Protein AF-Q5MGI2-F1 (afdb_monomer_lite)

Sequence (141 aa):
MADDEKKRLEEAKKAKQAEIDRKRAEVRKRMEEASKAKKAKKGFMTPERKKKLRLLLRKKAAEELKKEQERKAAERRPIF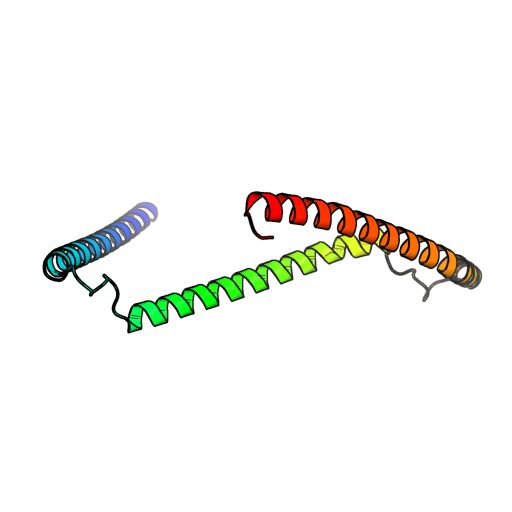EERCGNPKNVDDANEDTVKRVVKRLPDRFATLKMKVRLEYMLKGRYGDAHRNSQSRLRGKS

pLDDT: mean 81.04, std 10.52, range [52.12, 95.62]

InterPro domains:
  IPR001978 Troponin [PF00992] (50-112)
  IPR038077 Troponin domain superfamily [G3DSA:1.20.5.350] (35-125)
  IPR038077 Troponin domain superfamily [SSF90250] (44-112)
  IPR050875 Troponin I [PTHR13738] (7-111)

Str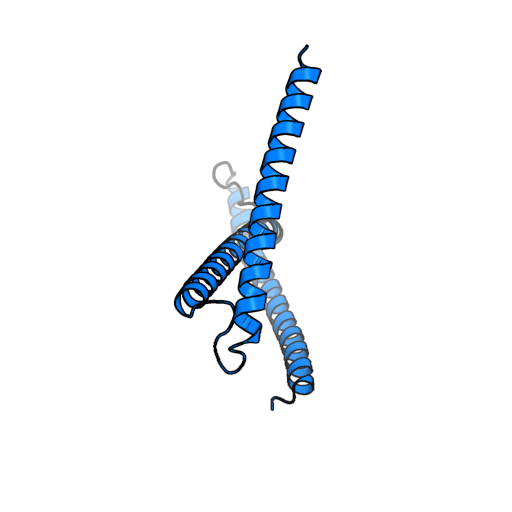ucture (mmCIF, N/CA/C/O backbone):
data_AF-Q5MGI2-F1
#
_entry.id   AF-Q5MGI2-F1
#
loop_
_atom_site.group_PDB
_atom_site.id
_atom_site.type_symbol
_atom_site.label_atom_id
_atom_site.label_alt_id
_atom_site.label_comp_id
_atom_site.label_asym_id
_atom_site.label_entity_id
_atom_site.label_seq_id
_atom_site.pdbx_PDB_ins_code
_atom_site.Cartn_x
_atom_site.Cartn_y
_atom_site.Cartn_z
_atom_site.occupancy
_atom_site.B_iso_or_equiv
_atom_site.auth_seq_id
_atom_site.auth_comp_id
_atom_site.auth_asym_id
_atom_site.auth_atom_id
_atom_site.pdbx_PDB_model_num
ATOM 1 N N . MET A 1 1 ? -20.029 42.282 18.200 1.00 57.97 1 MET A N 1
ATOM 2 C CA . MET A 1 1 ? -21.281 41.616 17.770 1.00 57.97 1 MET A CA 1
ATOM 3 C C . MET A 1 1 ? -21.039 40.200 17.241 1.00 57.97 1 MET A C 1
ATOM 5 O O . MET A 1 1 ? -21.679 39.294 17.746 1.00 57.97 1 MET A O 1
ATOM 9 N N . ALA A 1 2 ? -20.103 39.966 16.306 1.00 61.69 2 ALA A N 1
ATOM 10 C CA . ALA A 1 2 ? -19.832 38.616 15.772 1.00 61.69 2 ALA A CA 1
ATOM 11 C C . ALA A 1 2 ? -19.109 37.660 16.754 1.00 61.69 2 ALA A C 1
ATOM 13 O O . ALA A 1 2 ? -19.355 36.453 16.741 1.00 61.69 2 ALA A O 1
ATOM 14 N N . ASP A 1 3 ? -18.240 38.182 17.626 1.00 59.97 3 ASP A N 1
ATOM 15 C CA . ASP A 1 3 ? -17.503 37.356 18.597 1.00 59.97 3 ASP A CA 1
ATOM 16 C C . ASP A 1 3 ? -18.372 36.873 19.768 1.00 59.97 3 ASP A C 1
ATOM 18 O O . ASP A 1 3 ? -18.227 35.734 20.215 1.00 59.97 3 ASP A O 1
ATOM 22 N N . ASP A 1 4 ? -19.336 37.682 20.216 1.00 63.97 4 ASP A N 1
ATOM 23 C CA . ASP A 1 4 ? -20.278 37.300 21.278 1.00 63.97 4 ASP A CA 1
ATOM 24 C C . ASP A 1 4 ? -21.249 36.203 20.825 1.00 63.97 4 ASP A C 1
ATOM 26 O O . ASP A 1 4 ? -21.601 35.306 21.595 1.00 63.97 4 ASP A O 1
ATOM 30 N N . GLU A 1 5 ? -21.647 36.227 19.553 1.00 65.38 5 GLU A N 1
ATOM 31 C CA . GLU A 1 5 ? -22.518 35.214 18.959 1.00 65.38 5 GLU A CA 1
ATOM 32 C C . GLU A 1 5 ? -21.792 33.868 18.793 1.00 65.38 5 GLU A C 1
ATOM 34 O O . GLU A 1 5 ? -22.329 32.815 19.149 1.00 65.38 5 GLU A O 1
ATOM 39 N N . LYS A 1 6 ? -20.517 3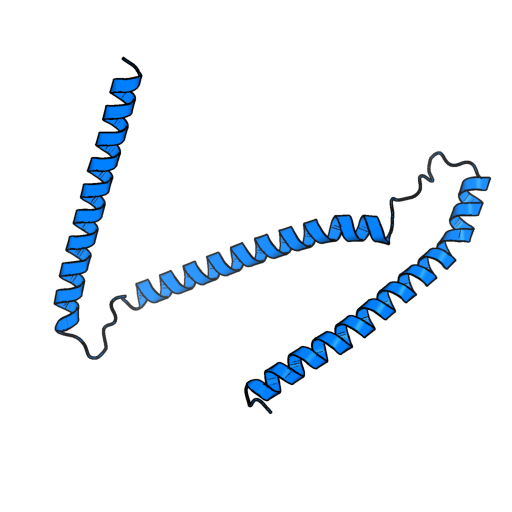3.895 18.375 1.00 71.25 6 LYS A N 1
ATOM 40 C CA . LYS A 1 6 ? -19.639 32.711 18.368 1.00 71.25 6 LYS A CA 1
ATOM 41 C C . LYS A 1 6 ? -19.447 32.121 19.764 1.00 71.25 6 LYS A C 1
ATOM 43 O O . LYS A 1 6 ? -19.510 30.902 19.924 1.00 71.25 6 LYS A O 1
ATOM 48 N N . LYS A 1 7 ? -19.243 32.967 20.776 1.00 72.44 7 LYS A N 1
ATOM 49 C CA . LYS A 1 7 ? -19.029 32.537 22.164 1.00 72.44 7 LYS A CA 1
ATOM 50 C C . LYS A 1 7 ? -20.276 31.866 22.753 1.00 72.44 7 LYS A C 1
ATOM 52 O O . LYS A 1 7 ? -20.164 30.806 23.365 1.00 72.44 7 LYS A O 1
ATOM 57 N N . ARG A 1 8 ? -21.467 32.401 22.462 1.00 74.06 8 ARG A N 1
ATOM 58 C CA . ARG A 1 8 ? -22.759 31.793 22.838 1.00 74.06 8 ARG A CA 1
ATOM 59 C C . ARG A 1 8 ? -23.015 30.454 22.140 1.00 74.06 8 ARG A C 1
ATOM 61 O O . ARG A 1 8 ? -23.523 29.524 22.764 1.00 74.06 8 ARG A O 1
ATOM 68 N N . LEU A 1 9 ? -22.647 30.324 20.863 1.00 73.94 9 LEU A N 1
ATOM 69 C CA . LEU A 1 9 ? -22.770 29.064 20.118 1.00 73.94 9 LEU A CA 1
ATOM 70 C C . LEU A 1 9 ? -21.831 27.969 20.654 1.00 73.94 9 LEU A C 1
ATOM 72 O O . LEU A 1 9 ? -22.235 26.807 20.739 1.00 73.94 9 LEU A O 1
ATOM 76 N N . GLU A 1 10 ? -20.605 28.322 21.038 1.00 75.69 10 GLU A N 1
ATOM 77 C CA . GLU A 1 10 ? -19.651 27.405 21.678 1.00 75.69 10 GLU A CA 1
ATOM 78 C C . GLU A 1 10 ? -20.119 26.968 23.075 1.00 75.69 10 GLU A C 1
ATOM 80 O O . GLU A 1 10 ? -20.105 25.774 23.385 1.00 75.69 10 GLU A O 1
ATOM 85 N N . GLU A 1 11 ? -20.627 27.890 23.897 1.00 77.69 11 GLU A N 1
ATOM 86 C CA . GLU A 1 11 ? -21.211 27.551 25.201 1.00 77.69 11 GLU A CA 1
ATOM 87 C C . GLU A 1 11 ? -22.441 26.649 25.071 1.00 77.69 11 GLU A C 1
ATOM 89 O O . GLU A 1 11 ? -22.560 25.664 25.801 1.00 77.69 11 GLU A O 1
ATOM 94 N N . ALA A 1 12 ? -23.312 26.902 24.091 1.00 78.12 12 ALA A N 1
ATOM 95 C CA . ALA A 1 12 ? -24.469 26.054 23.824 1.00 78.12 12 ALA A CA 1
ATOM 96 C C . ALA A 1 12 ? -24.067 24.636 23.374 1.00 78.12 12 ALA A C 1
ATOM 98 O O . ALA A 1 12 ? -24.689 23.653 23.785 1.00 78.12 12 ALA A O 1
ATOM 99 N N . LYS A 1 13 ? -23.014 24.492 22.558 1.00 79.12 13 LYS A N 1
ATOM 100 C CA . LYS A 1 13 ? -22.469 23.177 22.172 1.00 79.12 13 LYS A CA 1
ATOM 101 C C . LYS A 1 13 ? -21.834 22.459 23.357 1.00 79.12 13 LYS A C 1
ATOM 103 O O . LYS A 1 13 ? -22.070 21.266 23.540 1.00 79.12 13 LYS A O 1
ATOM 108 N N . LYS A 1 14 ? -21.074 23.177 24.184 1.00 80.19 14 LYS A N 1
ATOM 109 C CA . LYS A 1 14 ? -20.427 22.632 25.382 1.00 80.19 14 LYS A CA 1
ATOM 110 C C . LYS A 1 14 ? -21.452 22.179 26.422 1.00 80.19 14 LYS A C 1
ATOM 112 O O . LYS A 1 14 ? -21.296 21.103 26.992 1.00 80.19 14 LYS A O 1
ATOM 117 N N . ALA A 1 15 ? -22.531 22.939 26.609 1.00 79.81 15 ALA A N 1
ATOM 118 C CA . ALA A 1 15 ? -23.645 22.570 27.480 1.00 79.81 15 ALA A CA 1
ATOM 119 C C . ALA A 1 15 ? -24.371 21.312 26.974 1.00 79.81 15 ALA A C 1
ATOM 121 O O . ALA A 1 15 ? -24.577 20.371 27.741 1.00 79.81 15 ALA A O 1
ATOM 122 N N . LYS A 1 16 ? -24.668 21.238 25.668 1.00 80.19 16 LYS A N 1
ATOM 123 C CA . LYS A 1 16 ? -25.255 20.038 25.044 1.00 80.19 16 LYS A CA 1
ATOM 124 C C . LYS A 1 16 ? -24.346 18.816 25.181 1.00 80.19 16 LYS A C 1
ATOM 126 O O . LYS A 1 16 ? -24.821 17.725 25.486 1.00 80.19 16 LYS A O 1
ATOM 131 N N . GLN A 1 17 ? -23.040 18.992 25.002 1.00 73.69 17 GLN A N 1
ATOM 132 C CA . GLN A 1 17 ? -22.063 17.916 25.147 1.00 73.69 17 GLN A CA 1
ATOM 133 C C . GLN A 1 17 ? -21.971 17.426 26.601 1.00 73.69 17 GLN A C 1
ATOM 135 O O . GLN A 1 17 ? -22.011 16.223 26.849 1.00 73.69 17 GLN A O 1
ATOM 140 N N . ALA A 1 18 ? -21.950 18.347 27.567 1.00 83.31 18 ALA A N 1
ATOM 141 C CA . ALA A 1 18 ? -21.937 18.024 28.991 1.00 83.31 18 ALA A CA 1
ATOM 142 C C . ALA A 1 18 ? -23.210 17.287 29.442 1.00 83.31 18 ALA A C 1
ATOM 144 O O . ALA A 1 18 ? -23.141 16.365 30.257 1.00 83.31 18 ALA A O 1
ATOM 145 N N . GLU A 1 19 ? -24.372 17.645 28.892 1.00 83.69 19 GLU A N 1
ATOM 146 C CA . GLU A 1 19 ? -25.631 16.950 29.162 1.00 83.69 19 GLU A CA 1
ATOM 147 C C . GLU A 1 19 ? -25.629 15.521 28.589 1.00 83.69 19 GLU A C 1
ATOM 149 O O . GLU A 1 19 ? -26.047 14.572 29.261 1.00 83.69 19 GLU A O 1
ATOM 154 N N . ILE A 1 20 ? -25.099 15.339 27.375 1.00 79.06 20 ILE A N 1
ATOM 155 C CA . ILE A 1 20 ? -24.925 14.019 26.751 1.00 79.06 20 ILE A CA 1
ATOM 156 C C . ILE A 1 20 ? -23.972 13.151 27.580 1.00 79.06 20 ILE A C 1
ATOM 158 O O . ILE A 1 20 ? -24.260 11.975 27.818 1.00 79.06 20 ILE A O 1
ATOM 162 N N . ASP A 1 21 ? -22.860 13.711 28.047 1.00 81.75 21 ASP A N 1
ATOM 163 C CA . ASP A 1 21 ? -21.869 12.970 28.826 1.00 81.75 21 ASP A CA 1
ATOM 164 C C . ASP A 1 21 ? -22.373 12.642 30.243 1.00 81.75 21 ASP A C 1
ATOM 166 O O . ASP A 1 21 ? -22.125 11.535 30.730 1.00 81.75 21 ASP A O 1
ATOM 170 N N . ARG A 1 22 ? -23.205 13.503 30.854 1.00 85.19 22 ARG A N 1
ATOM 171 C CA . ARG A 1 22 ? -23.967 13.169 32.075 1.00 85.19 22 ARG A CA 1
ATOM 172 C C . ARG A 1 22 ? -24.924 11.999 31.856 1.00 85.19 22 ARG A C 1
ATOM 174 O O . ARG A 1 22 ? -24.863 11.024 32.605 1.00 85.19 22 ARG A O 1
ATOM 181 N N . LYS A 1 23 ? -25.752 12.044 30.806 1.00 83.56 23 LYS A N 1
ATOM 182 C CA . LYS A 1 23 ? -26.691 10.955 30.469 1.00 83.56 23 LYS A CA 1
ATOM 183 C C . LYS A 1 23 ? -25.956 9.638 30.198 1.00 83.56 23 LYS A C 1
ATOM 185 O O . LYS A 1 23 ? -26.397 8.572 30.621 1.00 83.56 23 LYS A O 1
ATOM 190 N N . ARG A 1 24 ? -24.792 9.690 29.543 1.00 78.56 24 ARG A N 1
ATOM 191 C CA . ARG A 1 24 ? -23.931 8.514 29.324 1.00 78.56 24 ARG A CA 1
ATOM 192 C C . ARG A 1 24 ? -23.355 7.955 30.624 1.00 78.56 24 ARG A C 1
ATOM 194 O O . ARG A 1 24 ? -23.316 6.734 30.780 1.00 78.56 24 ARG A O 1
ATOM 201 N N . ALA A 1 25 ? -22.914 8.814 31.541 1.00 81.94 25 ALA A N 1
ATOM 202 C CA . ALA A 1 25 ? -22.372 8.403 32.834 1.00 81.94 25 ALA A CA 1
ATOM 203 C C . ALA A 1 25 ? -23.442 7.752 33.724 1.00 81.94 25 ALA A C 1
ATOM 205 O O . ALA A 1 25 ? -23.189 6.709 34.326 1.00 81.94 25 ALA A O 1
ATOM 206 N N . GLU A 1 26 ? -24.654 8.305 33.743 1.00 84.12 26 GLU A N 1
ATOM 207 C CA . GLU A 1 26 ? -25.789 7.754 34.487 1.00 84.12 26 GLU A CA 1
ATOM 208 C C . GLU A 1 26 ? -26.198 6.370 33.960 1.00 84.12 26 GLU A C 1
ATOM 210 O O . GLU A 1 26 ? -26.309 5.410 34.725 1.00 84.12 26 GLU A O 1
ATOM 215 N N . VAL A 1 27 ? -26.316 6.224 32.634 1.00 80.12 27 VAL A N 1
ATOM 216 C CA . VAL A 1 27 ? -26.584 4.926 31.996 1.00 80.12 27 VAL A CA 1
ATOM 217 C C . VAL A 1 27 ? -25.477 3.920 32.315 1.00 80.12 27 VAL A C 1
ATOM 219 O O . VAL A 1 27 ? -25.763 2.753 32.583 1.00 80.12 27 VAL A O 1
ATOM 222 N N . ARG A 1 28 ? -24.210 4.349 32.336 1.00 77.56 28 ARG A N 1
ATOM 223 C CA . ARG A 1 28 ? -23.072 3.487 32.688 1.00 77.56 28 ARG A CA 1
ATOM 224 C C . ARG A 1 28 ? -23.141 3.013 34.141 1.00 77.56 28 ARG A C 1
ATOM 226 O O . ARG A 1 28 ? -22.940 1.825 34.380 1.00 77.56 28 ARG A O 1
ATOM 233 N N . LYS A 1 29 ? -23.485 3.902 35.075 1.00 81.88 29 LYS A N 1
ATOM 234 C CA . LYS A 1 29 ? -23.638 3.585 36.502 1.00 81.88 29 LYS A CA 1
ATOM 235 C C . LYS A 1 29 ? -24.790 2.603 36.742 1.00 81.88 29 LYS A C 1
ATOM 237 O O . LYS A 1 29 ? -24.588 1.565 37.367 1.00 81.88 29 LYS A O 1
ATOM 242 N N . ARG A 1 30 ? -25.950 2.845 36.120 1.00 77.38 30 ARG A N 1
ATOM 243 C CA . ARG A 1 30 ? -27.116 1.945 36.180 1.00 77.38 30 ARG A CA 1
ATOM 244 C C . ARG A 1 30 ? -26.811 0.557 35.604 1.00 77.38 30 ARG A C 1
ATOM 246 O O . ARG A 1 30 ? -27.262 -0.459 36.133 1.00 77.38 30 ARG A O 1
ATOM 253 N N . MET A 1 31 ? -26.020 0.497 34.532 1.00 68.81 31 MET A N 1
ATOM 254 C CA . MET A 1 31 ? -25.572 -0.769 33.943 1.00 68.81 31 MET A CA 1
ATOM 255 C C . MET A 1 31 ? -24.575 -1.508 34.843 1.00 68.81 31 MET A C 1
ATOM 257 O O . MET A 1 31 ? -24.649 -2.731 34.939 1.00 68.81 31 MET A O 1
ATOM 261 N N . GLU A 1 32 ? -23.660 -0.808 35.513 1.00 68.69 32 GLU A N 1
ATOM 262 C CA . GLU A 1 32 ? -22.678 -1.408 36.425 1.00 68.69 32 GLU A CA 1
ATOM 263 C C . GLU A 1 32 ? -23.339 -1.993 37.685 1.00 68.69 32 GLU A C 1
ATOM 265 O O . GLU A 1 32 ? -23.032 -3.120 38.084 1.00 68.69 32 GLU A O 1
ATOM 270 N N . GLU A 1 33 ? -24.309 -1.280 38.258 1.00 71.50 33 GLU A N 1
ATOM 271 C CA . GLU A 1 33 ? -25.097 -1.727 39.413 1.00 71.50 33 GLU A CA 1
ATOM 272 C C . GLU A 1 33 ? -25.927 -2.980 39.083 1.00 71.50 33 GLU A C 1
ATOM 274 O O . GLU A 1 33 ? -25.877 -3.968 39.818 1.00 71.50 33 GLU A O 1
ATOM 279 N N . ALA A 1 34 ? -26.578 -3.021 37.913 1.00 66.75 34 ALA A N 1
ATOM 280 C CA . ALA A 1 34 ? -27.300 -4.207 37.438 1.00 66.75 34 ALA A CA 1
ATOM 281 C C . ALA A 1 34 ? -26.374 -5.400 37.105 1.00 66.75 34 ALA A C 1
ATOM 283 O O . ALA A 1 34 ? -26.798 -6.559 37.153 1.00 66.75 34 ALA A O 1
ATOM 284 N N . SER A 1 35 ? -25.104 -5.135 36.776 1.00 61.00 35 SER A N 1
ATOM 285 C CA . SER A 1 35 ? -24.104 -6.161 36.444 1.00 61.00 35 SER A CA 1
ATOM 286 C C . SER A 1 35 ? -23.526 -6.849 37.682 1.00 61.00 35 SER A C 1
ATOM 288 O O . SER A 1 35 ? -23.179 -8.031 37.622 1.00 61.00 35 SER A O 1
ATOM 290 N N . LYS A 1 36 ? -23.445 -6.146 38.823 1.00 63.41 36 LYS A N 1
ATOM 291 C CA . LYS A 1 36 ? -22.902 -6.699 40.076 1.00 63.41 36 LYS A CA 1
ATOM 292 C C . LYS A 1 36 ? -23.740 -7.859 40.630 1.00 63.41 36 LYS A C 1
ATOM 294 O O . LYS A 1 36 ? -23.167 -8.741 41.262 1.00 63.41 36 LYS A O 1
ATOM 299 N N . ALA A 1 37 ? -25.036 -7.911 40.313 1.00 62.25 37 ALA A N 1
ATOM 300 C CA . ALA A 1 37 ? -25.960 -8.954 40.764 1.00 62.25 37 ALA A CA 1
ATOM 301 C C . ALA A 1 37 ? -25.994 -10.224 39.880 1.00 62.25 37 ALA A C 1
ATOM 303 O O . ALA A 1 37 ? -26.581 -11.226 40.274 1.00 62.25 37 ALA A O 1
ATOM 304 N N . LYS A 1 38 ? -25.391 -10.221 38.676 1.00 58.31 38 LYS A N 1
ATOM 305 C CA . LYS A 1 38 ? -25.487 -11.339 37.699 1.00 58.31 38 LYS A CA 1
ATOM 306 C C . LYS A 1 38 ? -24.124 -11.779 37.144 1.00 58.31 38 LYS A C 1
ATOM 308 O O . LYS A 1 38 ? -23.983 -12.082 35.957 1.00 58.31 38 LYS A O 1
ATOM 313 N N . LYS A 1 39 ? -23.114 -11.824 38.017 1.00 55.62 39 LYS A N 1
ATOM 314 C CA . LYS A 1 39 ? -21.686 -11.984 37.684 1.00 55.62 39 LYS A CA 1
ATOM 315 C C . LYS A 1 39 ? -21.255 -13.316 37.053 1.00 55.62 39 LYS A C 1
ATOM 317 O O . LYS A 1 39 ? -20.112 -13.407 36.629 1.00 55.62 39 LYS A O 1
ATOM 322 N N . ALA A 1 40 ? -22.113 -14.330 36.929 1.00 59.53 40 ALA A N 1
ATOM 323 C CA . ALA A 1 40 ? -21.641 -15.626 36.438 1.00 59.53 40 ALA A CA 1
ATOM 324 C C . ALA A 1 40 ? -21.482 -15.707 34.904 1.00 59.53 40 ALA A C 1
ATOM 326 O O . ALA A 1 40 ? -20.520 -16.313 34.446 1.00 59.53 40 ALA A O 1
ATOM 327 N N . LYS A 1 41 ? -22.386 -15.135 34.081 1.00 58.69 41 LYS A N 1
ATOM 328 C CA . LYS A 1 41 ? -22.346 -15.342 32.604 1.00 58.69 41 LYS A CA 1
ATOM 329 C C . LYS A 1 41 ? -22.878 -14.200 31.714 1.00 58.69 41 LYS A C 1
ATOM 331 O O . LYS A 1 41 ? -22.873 -14.336 30.491 1.00 58.69 41 LYS A O 1
ATOM 336 N N . LYS A 1 42 ? -23.325 -13.060 32.258 1.00 57.84 42 LYS A N 1
ATOM 337 C CA . LYS A 1 42 ? -23.905 -11.954 31.461 1.00 57.84 42 LYS A CA 1
ATOM 338 C C . LYS A 1 42 ? -22.910 -10.798 31.333 1.00 57.84 42 LYS A C 1
ATOM 340 O O . LYS A 1 42 ? -22.898 -9.875 32.135 1.00 57.84 42 LYS A O 1
ATOM 345 N N . GLY A 1 43 ? -22.034 -10.871 30.330 1.00 66.88 43 GLY A N 1
ATOM 346 C CA . GLY A 1 43 ? -21.139 -9.759 29.999 1.00 66.88 43 GLY A CA 1
ATOM 347 C C . GLY A 1 43 ? -21.918 -8.485 29.640 1.00 66.88 43 GLY A C 1
ATOM 348 O O . GLY A 1 43 ? -23.030 -8.563 29.126 1.00 66.88 43 GLY A O 1
ATOM 349 N N . PHE A 1 44 ? -21.298 -7.323 29.865 1.00 69.06 44 PHE A N 1
ATOM 350 C CA . PHE A 1 44 ? -21.834 -5.965 29.639 1.00 69.06 44 PHE A CA 1
ATOM 351 C C . PHE A 1 44 ? -22.564 -5.757 28.294 1.00 69.06 44 PHE A C 1
ATOM 353 O O . PHE A 1 44 ? -23.472 -4.937 28.175 1.00 69.06 44 PHE A O 1
ATOM 360 N N . MET A 1 45 ? -22.176 -6.512 27.266 1.00 75.12 45 MET A N 1
ATOM 361 C CA . MET A 1 45 ? -22.781 -6.487 25.938 1.00 75.12 45 MET A CA 1
ATOM 362 C C . MET A 1 45 ? -23.716 -7.676 25.737 1.00 75.12 45 MET A C 1
ATOM 364 O O . MET A 1 45 ? -23.316 -8.825 25.944 1.00 75.12 45 MET A O 1
ATOM 368 N N . THR A 1 46 ? -24.910 -7.416 25.198 1.00 83.81 46 THR A N 1
ATOM 369 C CA . THR A 1 46 ? -25.770 -8.490 24.691 1.00 83.81 46 THR A CA 1
ATOM 370 C C . THR A 1 46 ? -25.069 -9.239 23.544 1.00 83.81 46 THR A C 1
ATOM 372 O O . THR A 1 46 ? -24.248 -8.649 22.825 1.00 83.81 46 THR A O 1
ATOM 375 N N . PRO A 1 47 ? -25.366 -10.536 23.338 1.00 82.94 47 PRO A N 1
ATOM 376 C CA . PRO A 1 47 ? -24.763 -11.331 22.265 1.00 82.94 47 PRO A CA 1
ATOM 377 C C . PRO A 1 47 ? -24.901 -10.684 20.877 1.00 82.94 47 PRO A C 1
ATOM 379 O O . PRO A 1 47 ? -23.941 -10.665 20.102 1.00 82.94 47 PRO A O 1
ATOM 382 N N . GLU A 1 48 ? -26.053 -10.074 20.598 1.00 83.06 48 GLU A N 1
ATOM 383 C CA . GLU A 1 48 ? -26.335 -9.351 19.354 1.00 83.06 48 GLU A CA 1
ATOM 384 C C . GLU A 1 48 ? -25.473 -8.098 19.186 1.00 83.06 48 GLU A C 1
ATOM 386 O O . GLU A 1 48 ? -24.860 -7.900 18.134 1.00 83.06 48 GLU A O 1
ATOM 391 N N . ARG A 1 49 ? -25.338 -7.277 20.239 1.00 83.38 49 ARG A N 1
ATOM 392 C CA . ARG A 1 49 ? -24.468 -6.090 20.213 1.00 83.38 49 ARG A CA 1
ATOM 393 C C . ARG A 1 49 ? -23.009 -6.480 20.009 1.00 83.38 49 ARG A C 1
ATOM 395 O O . ARG A 1 49 ? -22.318 -5.861 19.204 1.00 83.38 49 ARG A O 1
ATOM 402 N N . LYS A 1 50 ? -22.549 -7.553 20.661 1.00 84.81 50 LYS A N 1
ATOM 403 C CA . LYS A 1 50 ? -21.193 -8.088 20.465 1.00 84.81 50 LYS A CA 1
ATOM 404 C C . LYS A 1 50 ? -20.992 -8.590 19.026 1.00 84.81 50 LYS A C 1
ATOM 406 O O . LYS A 1 50 ? -19.932 -8.360 18.446 1.00 84.81 50 LYS A O 1
ATOM 411 N N . LYS A 1 51 ? -22.003 -9.226 18.418 1.00 86.94 51 LYS A N 1
ATOM 412 C CA . LYS A 1 51 ? -21.977 -9.638 17.002 1.00 86.94 51 LYS A CA 1
ATOM 413 C C . LYS A 1 51 ? -21.871 -8.427 16.067 1.00 86.94 51 LYS A C 1
ATOM 415 O O . LYS A 1 51 ? -21.002 -8.429 15.197 1.00 86.94 51 LYS A O 1
ATOM 420 N N . LYS A 1 52 ? -22.67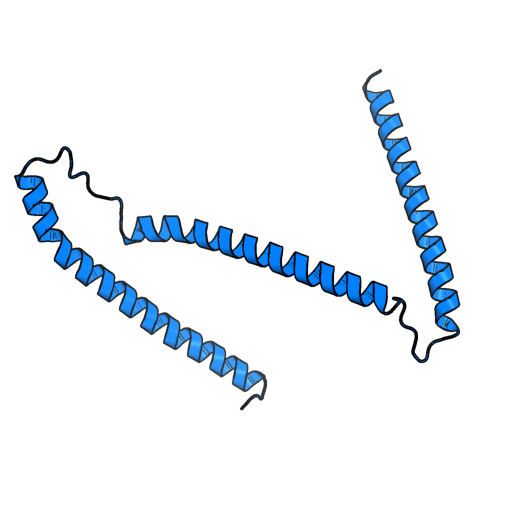3 -7.380 16.295 1.00 91.94 52 LYS A N 1
ATOM 421 C CA . LYS A 1 52 ? -22.635 -6.129 15.517 1.00 91.94 52 LYS A CA 1
ATOM 422 C C . LYS A 1 52 ? -21.291 -5.407 15.656 1.00 91.94 52 LYS A C 1
ATOM 424 O O . LYS A 1 52 ? -20.717 -5.001 14.651 1.00 91.94 52 LYS A O 1
ATOM 429 N N . LEU A 1 53 ? -20.745 -5.325 16.870 1.00 92.06 53 LEU A N 1
ATOM 430 C CA . LEU A 1 53 ? -19.441 -4.708 17.121 1.00 92.06 53 LEU A CA 1
ATOM 431 C C . LEU A 1 53 ? -18.309 -5.443 16.392 1.00 92.06 53 LEU A C 1
ATOM 433 O O . LEU A 1 53 ? -17.511 -4.809 15.712 1.00 92.06 53 LEU A O 1
ATOM 437 N N . ARG A 1 54 ? -18.264 -6.780 16.467 1.00 93.38 54 ARG A N 1
ATOM 438 C CA . ARG A 1 54 ? -17.264 -7.572 15.727 1.00 93.38 54 ARG A CA 1
ATOM 439 C C . ARG A 1 54 ? -17.342 -7.340 14.221 1.00 93.38 54 ARG A C 1
ATOM 441 O O . ARG A 1 54 ? -16.307 -7.261 13.569 1.00 93.38 54 ARG A O 1
ATOM 448 N N . LEU A 1 55 ? -18.553 -7.239 13.671 1.00 93.19 55 LEU A N 1
ATOM 449 C CA . LEU A 1 55 ? -18.744 -6.952 12.252 1.00 93.19 55 LEU A CA 1
ATOM 450 C C . LEU A 1 55 ? -18.188 -5.571 11.881 1.00 93.19 55 LEU A C 1
ATOM 452 O O . LEU A 1 55 ? -17.467 -5.463 10.896 1.00 93.19 55 LEU A O 1
ATOM 456 N N . LEU A 1 56 ? -18.476 -4.540 12.680 1.00 94.69 56 LEU A N 1
ATOM 457 C CA . LEU A 1 56 ? -17.961 -3.184 12.456 1.00 94.69 56 LEU A CA 1
ATOM 458 C C . LEU A 1 56 ? -16.431 -3.128 12.532 1.00 94.69 56 LEU A C 1
ATOM 460 O O . LEU A 1 56 ? -15.803 -2.515 11.676 1.00 94.69 56 LEU A O 1
ATOM 464 N N . LEU A 1 57 ? -15.827 -3.822 13.500 1.00 94.69 57 LEU A N 1
ATOM 465 C CA . LEU A 1 57 ? -14.370 -3.894 13.630 1.00 94.69 57 LEU A CA 1
ATOM 466 C C . LEU A 1 57 ? -13.716 -4.583 12.426 1.00 94.69 57 LEU A C 1
ATOM 468 O O . LEU A 1 57 ? -12.703 -4.104 11.931 1.00 94.69 57 LEU A O 1
ATOM 472 N N . ARG A 1 58 ? -14.312 -5.667 11.912 1.00 95.62 58 ARG A N 1
ATOM 473 C CA . ARG A 1 58 ? -13.826 -6.338 10.692 1.00 95.62 58 ARG A CA 1
ATOM 474 C C . ARG A 1 58 ? -13.967 -5.460 9.455 1.00 95.62 58 ARG A C 1
ATOM 476 O O . ARG A 1 58 ? -13.052 -5.429 8.645 1.00 95.62 58 ARG A O 1
ATOM 483 N N . LYS A 1 59 ? -15.087 -4.742 9.319 1.00 95.44 59 LYS A N 1
ATOM 484 C CA . LYS A 1 59 ? -15.294 -3.793 8.216 1.00 95.44 59 LYS A CA 1
ATOM 485 C C . LYS A 1 59 ? -14.249 -2.679 8.246 1.00 95.44 59 LYS A C 1
ATOM 487 O O . LYS A 1 59 ? -13.614 -2.444 7.228 1.00 95.44 59 LYS A O 1
ATOM 492 N N . LYS A 1 60 ? -14.001 -2.084 9.418 1.00 95.19 60 LYS A N 1
ATOM 493 C CA . LYS A 1 60 ? -12.953 -1.071 9.591 1.00 95.19 60 LYS A CA 1
ATOM 494 C C . LYS A 1 60 ? -11.559 -1.629 9.285 1.00 95.19 60 LYS A C 1
ATOM 496 O O . LYS A 1 60 ? -10.784 -0.982 8.601 1.00 95.19 60 LYS A O 1
ATOM 501 N N . ALA A 1 61 ? -11.250 -2.845 9.740 1.00 93.25 61 ALA A N 1
ATOM 502 C CA . ALA A 1 61 ? -9.975 -3.491 9.426 1.00 93.25 61 ALA A CA 1
ATOM 503 C C . ALA A 1 61 ? -9.802 -3.753 7.918 1.00 93.25 61 ALA A C 1
ATOM 505 O O . ALA A 1 61 ? -8.711 -3.568 7.391 1.00 93.25 61 ALA A O 1
ATOM 506 N N . ALA A 1 62 ? -10.867 -4.155 7.217 1.00 93.69 62 ALA A N 1
ATOM 507 C CA . ALA A 1 62 ? -10.839 -4.349 5.768 1.00 93.69 62 ALA A CA 1
ATOM 508 C C . ALA A 1 62 ? -10.664 -3.024 5.006 1.00 93.69 62 ALA A C 1
ATOM 510 O O . ALA A 1 62 ? -9.941 -2.978 4.014 1.00 93.69 62 ALA A O 1
ATOM 511 N N . GLU A 1 63 ? -11.300 -1.952 5.476 1.00 92.75 63 GLU A N 1
ATOM 512 C CA . GLU A 1 63 ? -11.165 -0.611 4.905 1.00 92.75 63 GLU A CA 1
ATOM 513 C C . GLU A 1 63 ? -9.740 -0.064 5.070 1.00 92.75 63 GLU A C 1
ATOM 515 O O . GLU A 1 63 ? -9.121 0.341 4.088 1.00 92.75 63 GLU A O 1
ATOM 520 N N . GLU A 1 64 ? -9.182 -0.137 6.282 1.00 90.75 64 GLU A N 1
ATOM 521 C CA . GLU A 1 64 ? -7.792 0.258 6.546 1.00 90.75 64 GLU A CA 1
ATOM 522 C C . GLU A 1 64 ? -6.801 -0.580 5.722 1.00 90.75 64 GLU A C 1
ATOM 524 O O . GLU A 1 64 ? -5.862 -0.034 5.148 1.00 90.75 64 GLU A O 1
ATOM 529 N N . LEU A 1 65 ? -7.048 -1.889 5.569 1.00 90.00 65 LEU A N 1
ATOM 530 C CA . LEU A 1 65 ? -6.224 -2.757 4.723 1.00 90.00 65 LEU A CA 1
ATOM 531 C C . LEU A 1 65 ? -6.251 -2.318 3.253 1.00 90.00 65 LEU A C 1
ATOM 533 O O . LEU A 1 65 ? -5.208 -2.296 2.600 1.00 90.00 65 LEU A O 1
ATOM 537 N N . LYS A 1 66 ? -7.426 -1.961 2.720 1.00 92.25 66 LYS A N 1
ATOM 538 C CA . LYS A 1 66 ? -7.553 -1.465 1.342 1.00 92.25 66 LYS A CA 1
ATOM 539 C C . LYS A 1 66 ? -6.806 -0.140 1.165 1.00 92.25 66 LYS A C 1
ATOM 541 O O . LYS A 1 66 ? -6.058 0.013 0.203 1.00 92.25 66 LYS A O 1
ATOM 546 N N . LYS A 1 67 ? -6.931 0.775 2.127 1.00 92.81 67 LYS A N 1
ATOM 547 C CA . LYS A 1 67 ? -6.215 2.058 2.130 1.00 92.81 67 LYS A CA 1
ATOM 548 C C . LYS A 1 67 ? -4.695 1.875 2.183 1.00 92.81 67 LYS A C 1
ATOM 550 O O . LYS A 1 67 ? -3.959 2.569 1.485 1.00 92.81 67 LYS A O 1
ATOM 555 N N . GLU A 1 68 ? -4.208 0.917 2.967 1.00 87.44 68 GLU A N 1
ATOM 556 C CA . GLU A 1 68 ? -2.785 0.576 3.018 1.00 87.44 68 GLU A CA 1
ATOM 557 C C . GLU A 1 68 ? -2.295 -0.054 1.705 1.00 87.44 68 GLU A C 1
ATOM 559 O O . GLU A 1 68 ? -1.207 0.279 1.231 1.00 87.44 68 GLU A O 1
ATOM 564 N N . GLN A 1 69 ? -3.097 -0.918 1.074 1.00 87.25 69 GLN A N 1
ATOM 565 C CA . GLN A 1 69 ? -2.782 -1.467 -0.249 1.00 87.25 69 GLN A CA 1
ATOM 566 C C . GLN A 1 69 ? -2.685 -0.371 -1.311 1.00 87.25 69 GLN A C 1
ATOM 568 O O . GLN A 1 69 ? -1.748 -0.390 -2.109 1.00 87.25 69 GLN A O 1
ATOM 573 N N . GLU A 1 70 ? -3.606 0.592 -1.306 1.00 87.12 70 GLU A N 1
ATOM 574 C CA . GLU A 1 70 ? -3.590 1.738 -2.218 1.00 87.12 70 GLU A CA 1
ATOM 575 C C . GLU A 1 70 ? -2.368 2.633 -1.978 1.00 87.12 70 GLU A C 1
ATOM 577 O O . GLU A 1 70 ? -1.679 2.991 -2.935 1.00 87.12 70 GLU A O 1
ATOM 582 N N . ARG A 1 71 ? -2.013 2.903 -0.713 1.00 88.06 71 ARG A N 1
ATOM 583 C CA . ARG A 1 71 ? -0.782 3.635 -0.369 1.00 88.06 71 ARG A CA 1
ATOM 584 C C . ARG A 1 71 ? 0.459 2.901 -0.870 1.00 88.06 71 ARG A C 1
ATOM 586 O O . ARG A 1 71 ? 1.302 3.489 -1.537 1.00 88.06 71 ARG A O 1
ATOM 593 N N . LYS A 1 72 ? 0.539 1.592 -0.626 1.00 87.88 72 LYS A N 1
ATOM 594 C CA . LYS A 1 72 ? 1.651 0.756 -1.085 1.00 87.88 72 LYS A CA 1
ATOM 595 C C . LYS A 1 72 ? 1.715 0.675 -2.610 1.00 87.88 72 LYS A C 1
ATOM 597 O O . LYS A 1 72 ? 2.801 0.621 -3.176 1.00 87.88 72 LYS A O 1
ATOM 602 N N . ALA A 1 73 ? 0.576 0.655 -3.299 1.00 85.62 73 ALA A N 1
ATOM 603 C CA . ALA A 1 73 ? 0.530 0.702 -4.757 1.00 85.62 73 ALA A CA 1
ATOM 604 C C . ALA A 1 73 ? 1.010 2.059 -5.295 1.00 85.62 73 ALA A C 1
ATOM 606 O O . ALA A 1 73 ? 1.742 2.086 -6.284 1.00 85.62 73 ALA A O 1
ATOM 607 N N . ALA A 1 74 ? 0.667 3.162 -4.625 1.00 86.56 74 ALA A N 1
ATOM 608 C CA . ALA A 1 74 ? 1.177 4.490 -4.951 1.00 86.56 74 ALA A CA 1
ATOM 609 C C . ALA A 1 74 ? 2.694 4.589 -4.720 1.00 86.56 74 ALA A C 1
ATOM 611 O O . ALA A 1 74 ? 3.405 5.027 -5.615 1.00 86.56 74 ALA A O 1
ATOM 612 N N . GLU A 1 75 ? 3.204 4.079 -3.594 1.00 87.69 75 GLU A N 1
ATOM 613 C CA . GLU A 1 75 ? 4.643 4.004 -3.282 1.00 87.69 75 GLU A CA 1
ATOM 614 C C . GLU A 1 75 ? 5.422 3.106 -4.259 1.00 87.69 75 GLU A C 1
ATOM 616 O O . GLU A 1 75 ? 6.615 3.304 -4.482 1.00 87.69 75 GLU A O 1
ATOM 621 N N . ARG A 1 76 ? 4.769 2.124 -4.894 1.00 86.25 76 ARG A N 1
ATOM 622 C CA . ARG A 1 76 ? 5.410 1.298 -5.929 1.00 86.25 76 ARG A CA 1
ATOM 623 C C . ARG A 1 76 ? 5.687 2.070 -7.215 1.00 86.25 76 ARG A C 1
ATOM 625 O O . ARG A 1 76 ? 6.648 1.727 -7.896 1.00 86.25 76 ARG A O 1
ATOM 632 N N . ARG A 1 77 ? 4.888 3.087 -7.556 1.00 84.94 77 ARG A N 1
ATOM 633 C CA . ARG A 1 77 ? 5.063 3.877 -8.788 1.00 84.94 77 ARG A CA 1
ATOM 634 C C . ARG A 1 77 ? 6.422 4.594 -8.883 1.00 84.94 77 ARG A C 1
ATOM 636 O O . ARG A 1 77 ? 7.093 4.357 -9.884 1.00 84.94 77 ARG A O 1
ATOM 643 N N . PRO A 1 78 ? 6.891 5.365 -7.880 1.00 88.06 78 PRO A N 1
ATOM 644 C CA . PRO A 1 78 ? 8.204 6.014 -7.953 1.00 88.06 78 PRO A CA 1
ATOM 645 C C . PRO A 1 78 ? 9.347 4.995 -8.019 1.00 88.06 78 PRO A C 1
ATOM 647 O O . PRO A 1 78 ? 10.305 5.189 -8.757 1.00 88.06 78 PRO A O 1
ATOM 650 N N . ILE A 1 79 ? 9.215 3.850 -7.337 1.00 86.88 79 ILE A N 1
ATOM 651 C CA . ILE A 1 79 ? 10.203 2.761 -7.408 1.00 86.88 79 ILE A CA 1
ATOM 652 C C . ILE A 1 79 ? 10.290 2.187 -8.832 1.00 86.88 79 ILE A C 1
ATOM 654 O O . ILE A 1 79 ? 11.373 1.830 -9.296 1.00 86.88 79 ILE A O 1
ATOM 658 N N . PHE A 1 80 ? 9.159 2.061 -9.532 1.00 84.38 80 PHE A N 1
ATOM 659 C CA . PHE A 1 80 ? 9.153 1.629 -10.930 1.00 84.38 80 PHE A CA 1
ATOM 660 C C . PHE A 1 80 ? 9.831 2.649 -11.841 1.00 84.38 80 PHE A C 1
ATOM 662 O O . PHE A 1 80 ? 10.618 2.247 -12.695 1.00 84.38 80 PHE A O 1
ATOM 669 N N . GLU A 1 81 ? 9.568 3.937 -11.642 1.00 88.12 81 GLU A N 1
ATOM 670 C CA . GLU A 1 81 ? 10.182 5.011 -12.424 1.00 88.12 81 GLU A CA 1
ATOM 671 C C . GLU A 1 81 ? 11.700 5.077 -12.203 1.00 88.12 81 GLU A C 1
ATOM 673 O O . GLU A 1 81 ? 12.459 5.124 -13.166 1.00 88.12 81 GLU A O 1
ATOM 678 N N . GLU A 1 82 ? 12.170 4.941 -10.962 1.00 86.94 82 GLU A N 1
ATOM 679 C CA . GLU A 1 82 ? 13.602 4.893 -10.644 1.00 86.94 82 GLU A CA 1
ATOM 680 C C . GLU A 1 82 ? 14.298 3.671 -11.277 1.00 86.94 82 GLU A C 1
ATOM 682 O O . GLU A 1 82 ? 15.394 3.771 -11.833 1.00 86.94 82 GLU A O 1
ATOM 687 N N . ARG A 1 83 ? 13.658 2.493 -11.234 1.00 85.88 83 ARG A N 1
ATOM 688 C CA . ARG A 1 83 ? 14.246 1.235 -11.735 1.00 85.88 83 ARG A CA 1
ATOM 689 C C . ARG A 1 83 ? 14.211 1.115 -13.254 1.00 85.88 83 ARG A C 1
ATOM 691 O O . ARG A 1 83 ? 15.189 0.684 -13.870 1.00 85.88 83 ARG A O 1
ATOM 698 N N . CYS A 1 84 ? 13.062 1.414 -13.850 1.00 85.38 84 CYS A N 1
ATOM 699 C CA . CYS A 1 84 ? 12.794 1.204 -15.270 1.00 85.38 84 CYS A CA 1
ATOM 700 C C . CYS A 1 84 ? 12.987 2.477 -16.101 1.00 85.38 84 CYS A C 1
ATOM 702 O O . CYS A 1 84 ? 13.098 2.377 -17.325 1.00 85.38 84 CYS A O 1
ATOM 704 N N . GLY A 1 85 ? 13.104 3.648 -15.471 1.00 85.50 85 GLY A N 1
ATOM 705 C CA . GLY A 1 85 ? 13.162 4.945 -16.138 1.00 85.50 85 GLY A CA 1
ATOM 706 C C . GLY A 1 85 ? 11.881 5.282 -16.899 1.00 85.50 85 GLY A C 1
ATOM 707 O O . GLY A 1 85 ? 10.935 4.495 -16.957 1.00 85.50 85 GLY A O 1
ATOM 708 N N . ASN A 1 86 ? 11.901 6.439 -17.554 1.00 84.38 86 ASN A N 1
ATOM 709 C CA . ASN A 1 86 ? 10.810 6.854 -18.423 1.00 84.38 86 ASN A CA 1
ATOM 710 C C . ASN A 1 86 ? 10.863 6.152 -19.790 1.00 84.38 86 ASN A C 1
ATOM 712 O O . ASN A 1 86 ? 11.954 5.793 -20.264 1.00 84.38 86 ASN A O 1
ATOM 716 N N . PRO A 1 87 ? 9.698 5.934 -20.431 1.00 84.69 87 PRO A N 1
ATOM 717 C CA . PRO A 1 87 ? 9.635 5.454 -21.804 1.00 84.69 87 PRO A CA 1
ATOM 718 C C . PRO A 1 87 ? 10.476 6.349 -22.718 1.00 84.69 87 PRO A C 1
ATOM 720 O O . PRO A 1 87 ? 10.488 7.571 -22.571 1.00 84.69 87 PRO A O 1
ATOM 723 N N . LYS A 1 88 ? 11.210 5.746 -23.656 1.00 84.00 88 LYS A N 1
ATOM 724 C CA . LYS A 1 88 ? 11.951 6.523 -24.653 1.00 84.00 88 LYS A CA 1
ATOM 725 C C . LYS A 1 88 ? 10.970 7.034 -25.704 1.00 84.00 88 LYS A C 1
ATOM 727 O O . LYS A 1 88 ? 10.186 6.231 -26.199 1.00 84.00 88 LYS A O 1
ATOM 732 N N . ASN A 1 89 ? 11.046 8.319 -26.051 1.00 83.19 89 ASN A N 1
ATOM 733 C CA . ASN A 1 89 ? 10.297 8.855 -27.187 1.00 83.19 89 ASN A CA 1
ATOM 734 C C . ASN A 1 89 ? 10.829 8.197 -28.472 1.00 83.19 89 ASN A C 1
ATOM 736 O O . ASN A 1 89 ? 12.016 8.321 -28.787 1.00 83.19 89 ASN A O 1
ATOM 740 N N . VAL A 1 90 ? 9.967 7.434 -29.138 1.00 80.94 90 VAL A N 1
ATOM 741 C CA . VAL A 1 90 ? 10.242 6.744 -30.405 1.00 80.94 90 VAL A CA 1
ATOM 742 C C . VAL A 1 90 ? 9.483 7.365 -31.575 1.00 80.94 90 VAL A C 1
ATOM 744 O O . VAL A 1 90 ? 9.851 7.090 -32.711 1.00 80.94 90 VAL A O 1
ATOM 747 N N . ASP A 1 91 ? 8.487 8.210 -31.302 1.00 83.56 91 ASP A N 1
ATOM 748 C CA . ASP A 1 91 ? 7.584 8.768 -32.310 1.00 83.56 91 ASP A CA 1
ATOM 749 C C . ASP A 1 91 ? 8.253 9.915 -33.085 1.00 83.56 91 ASP A C 1
ATOM 751 O O . ASP A 1 91 ? 8.119 9.998 -34.301 1.00 83.56 91 ASP A O 1
ATOM 755 N N . ASP A 1 92 ? 9.077 10.723 -32.406 1.00 86.25 92 ASP A N 1
ATOM 756 C CA . ASP A 1 92 ? 9.824 11.840 -33.015 1.00 86.25 92 ASP A CA 1
ATOM 757 C C . ASP A 1 92 ? 11.313 11.514 -33.260 1.00 86.25 92 ASP A C 1
ATOM 759 O O . ASP A 1 92 ? 12.146 12.397 -33.490 1.00 86.25 92 ASP A O 1
ATOM 763 N N . ALA A 1 93 ? 11.709 10.246 -33.125 1.00 88.88 93 ALA A N 1
ATOM 764 C CA . ALA A 1 93 ? 13.115 9.857 -33.129 1.00 88.88 93 ALA A CA 1
ATOM 765 C C . ALA A 1 93 ? 13.652 9.599 -34.546 1.00 88.88 93 ALA A C 1
ATOM 767 O O . ALA A 1 93 ? 13.097 8.810 -35.303 1.00 88.88 93 ALA A O 1
ATOM 768 N N . ASN A 1 94 ? 14.817 10.175 -34.870 1.00 91.00 94 ASN A N 1
ATOM 769 C CA . ASN A 1 94 ? 15.531 9.845 -36.109 1.00 91.00 94 ASN A CA 1
ATOM 770 C C . ASN A 1 94 ? 15.969 8.361 -36.141 1.00 91.00 94 ASN A C 1
ATOM 772 O O . ASN A 1 94 ? 16.236 7.758 -35.095 1.00 91.00 94 ASN A O 1
ATOM 776 N N . GLU A 1 95 ? 16.128 7.794 -37.337 1.00 89.56 95 GLU A N 1
ATOM 777 C CA . GLU A 1 95 ? 16.410 6.374 -37.577 1.00 89.56 95 GLU A CA 1
ATOM 778 C C . GLU A 1 95 ? 17.649 5.868 -36.813 1.00 89.56 95 GLU A C 1
ATOM 780 O O . GLU A 1 95 ? 17.623 4.800 -36.195 1.00 89.56 95 GLU A O 1
ATOM 785 N N . ASP A 1 96 ? 18.719 6.664 -36.755 1.00 91.62 96 ASP A N 1
ATOM 786 C CA . ASP A 1 96 ? 19.922 6.328 -35.983 1.00 91.62 96 ASP A CA 1
ATOM 787 C C . ASP A 1 96 ? 19.649 6.219 -34.479 1.00 91.62 96 ASP A C 1
ATOM 789 O O . ASP A 1 96 ? 20.206 5.366 -33.778 1.00 91.62 96 ASP A O 1
ATOM 793 N N . THR A 1 97 ? 18.770 7.073 -33.958 1.00 89.50 97 THR A N 1
ATOM 794 C CA . THR A 1 97 ? 18.353 7.044 -32.555 1.00 89.50 97 THR A CA 1
ATOM 795 C C . THR A 1 97 ? 17.539 5.790 -32.273 1.00 89.50 97 THR A C 1
ATOM 797 O O . THR A 1 97 ? 17.814 5.111 -31.279 1.00 89.50 97 THR A O 1
ATOM 800 N N . VAL A 1 98 ? 16.628 5.418 -33.173 1.00 89.50 98 VAL A N 1
ATOM 801 C CA . VAL A 1 98 ? 15.845 4.179 -33.073 1.00 89.50 98 VAL A CA 1
ATOM 802 C C . VAL A 1 98 ? 16.767 2.955 -33.085 1.00 89.50 98 VAL A C 1
ATOM 804 O O . VAL A 1 98 ? 16.713 2.134 -32.165 1.00 89.50 98 VAL A O 1
ATOM 807 N N . LYS A 1 99 ? 17.709 2.872 -34.036 1.00 91.38 99 LYS A N 1
ATOM 808 C CA . LYS A 1 99 ? 18.701 1.782 -34.117 1.00 91.38 99 LYS A CA 1
ATOM 809 C C . LYS A 1 99 ? 19.527 1.652 -32.835 1.00 91.38 99 LYS A C 1
ATOM 811 O O . LYS A 1 99 ? 19.729 0.543 -32.336 1.00 91.38 99 LYS A O 1
ATOM 816 N N . ARG A 1 100 ? 19.984 2.770 -32.257 1.00 90.88 100 ARG A N 1
ATOM 817 C CA . ARG A 1 100 ? 20.710 2.772 -30.970 1.00 90.88 100 ARG A CA 1
ATOM 818 C C . ARG A 1 100 ? 19.845 2.288 -29.808 1.00 90.88 100 ARG A C 1
ATOM 820 O O . ARG A 1 100 ? 20.337 1.565 -28.941 1.00 90.88 100 ARG A O 1
ATOM 827 N N . VAL A 1 101 ? 18.576 2.695 -29.758 1.00 89.81 101 VAL A N 1
ATOM 828 C CA . VAL A 1 101 ? 17.640 2.288 -28.702 1.00 89.81 101 VAL A CA 1
ATOM 829 C C . VAL A 1 101 ? 17.389 0.785 -28.749 1.00 89.81 101 VAL A C 1
ATOM 831 O O . VAL A 1 101 ? 17.542 0.130 -27.717 1.00 89.81 101 VAL A O 1
ATOM 834 N N . VAL A 1 102 ? 17.088 0.243 -29.931 1.00 91.50 102 VAL A N 1
ATOM 835 C CA . VAL A 1 102 ? 16.847 -1.192 -30.142 1.00 91.50 102 VAL A CA 1
ATOM 836 C C . VAL A 1 102 ? 18.069 -2.019 -29.748 1.00 91.50 102 VAL A C 1
ATOM 838 O O . VAL A 1 102 ? 17.932 -2.980 -28.997 1.00 91.50 102 VAL A O 1
ATOM 841 N N . LYS A 1 103 ? 19.276 -1.603 -30.154 1.00 93.31 103 LYS A N 1
ATOM 842 C CA . LYS A 1 103 ? 20.519 -2.303 -29.788 1.00 93.31 103 LYS A CA 1
ATOM 843 C C . LYS A 1 103 ? 20.792 -2.315 -28.278 1.00 93.31 103 LYS A C 1
ATOM 845 O O . LYS A 1 103 ? 21.309 -3.298 -27.772 1.00 93.31 103 LYS A O 1
ATOM 850 N N . ARG A 1 104 ? 20.435 -1.252 -27.544 1.00 90.25 104 ARG A N 1
ATOM 851 C CA . ARG A 1 104 ? 20.701 -1.129 -26.092 1.00 90.25 104 ARG A CA 1
ATOM 852 C C . ARG A 1 104 ? 19.652 -1.823 -25.205 1.00 90.25 104 ARG A C 1
ATOM 854 O O . ARG A 1 104 ? 19.909 -2.083 -24.029 1.00 90.25 104 ARG A O 1
ATOM 861 N N . LEU A 1 105 ? 18.448 -2.071 -25.721 1.00 90.12 105 LEU A N 1
ATOM 862 C CA . LEU A 1 105 ? 17.320 -2.629 -24.961 1.00 90.12 105 LEU A CA 1
ATOM 863 C C . LEU A 1 105 ? 17.605 -4.016 -24.339 1.00 90.12 105 LEU A C 1
ATOM 865 O O . LEU A 1 105 ? 17.338 -4.165 -23.141 1.00 90.12 105 LEU A O 1
ATOM 869 N N . PRO A 1 106 ? 18.169 -5.001 -25.071 1.00 93.25 106 PRO A N 1
ATOM 870 C CA . PRO A 1 106 ? 18.471 -6.327 -24.527 1.00 93.25 106 PRO A CA 1
ATOM 871 C C . PRO A 1 106 ? 19.418 -6.294 -23.318 1.00 93.25 106 PRO A C 1
ATOM 873 O O . PRO A 1 106 ? 19.105 -6.879 -22.279 1.00 93.25 106 PRO A O 1
ATOM 876 N N . ASP A 1 107 ? 20.518 -5.539 -23.401 1.00 92.81 107 ASP A N 1
ATOM 877 C CA . ASP A 1 107 ? 21.514 -5.427 -22.322 1.00 92.81 107 ASP A CA 1
ATOM 878 C C . ASP A 1 107 ? 20.924 -4.785 -21.064 1.00 92.81 107 ASP A C 1
ATOM 880 O O . ASP A 1 107 ? 21.141 -5.232 -19.929 1.00 92.81 107 ASP A O 1
ATOM 884 N N . ARG A 1 108 ? 20.112 -3.739 -21.261 1.00 91.12 108 ARG A N 1
ATOM 885 C CA . ARG A 1 108 ? 19.392 -3.073 -20.172 1.00 91.12 108 ARG A CA 1
ATOM 886 C C . ARG A 1 108 ? 18.437 -4.042 -19.474 1.00 91.12 108 ARG A C 1
ATOM 888 O O . ARG A 1 108 ? 18.377 -4.068 -18.244 1.00 91.12 108 ARG A O 1
ATOM 895 N N . PHE A 1 109 ? 17.711 -4.850 -20.243 1.00 90.62 109 PHE A N 1
ATOM 896 C CA . PHE A 1 109 ? 16.772 -5.834 -19.715 1.00 90.62 109 PHE A CA 1
ATOM 897 C C . PHE A 1 109 ? 17.475 -6.962 -18.951 1.00 90.62 109 PHE A C 1
ATOM 899 O O . PHE A 1 109 ? 17.041 -7.321 -17.853 1.00 90.62 109 PHE A O 1
ATOM 906 N N . ALA A 1 110 ? 18.589 -7.478 -19.478 1.00 93.31 110 ALA A N 1
ATOM 907 C CA . ALA A 1 110 ? 19.415 -8.481 -18.807 1.00 93.31 110 ALA A CA 1
ATOM 908 C C . ALA A 1 110 ? 19.950 -7.966 -17.459 1.00 93.31 110 ALA A C 1
ATOM 910 O O . ALA A 1 110 ? 19.819 -8.636 -16.430 1.00 93.31 110 ALA A O 1
ATOM 911 N N . THR A 1 111 ? 20.457 -6.731 -17.442 1.00 91.38 111 THR A N 1
ATOM 912 C CA . THR A 1 111 ? 20.960 -6.072 -16.228 1.00 91.38 111 THR A CA 1
ATOM 913 C C . THR A 1 111 ? 19.863 -5.910 -15.174 1.00 91.38 111 THR A C 1
ATOM 915 O O . THR A 1 111 ? 20.066 -6.226 -13.999 1.00 91.38 111 THR A O 1
ATOM 918 N N . LEU A 1 112 ? 18.674 -5.449 -15.578 1.00 90.44 112 LEU A N 1
ATOM 919 C CA . LEU A 1 112 ? 17.542 -5.266 -14.667 1.00 90.44 112 LEU A CA 1
ATOM 920 C C . LEU A 1 112 ? 17.065 -6.603 -14.079 1.00 90.44 112 LEU A C 1
ATOM 922 O O . LEU A 1 112 ? 16.844 -6.700 -12.872 1.00 90.44 112 LEU A O 1
ATOM 926 N N . LYS A 1 113 ? 16.977 -7.657 -14.903 1.00 90.00 113 LYS A N 1
ATOM 927 C CA . LYS A 1 113 ? 16.644 -9.016 -14.448 1.00 90.00 113 LYS A CA 1
ATOM 928 C C . LYS A 1 113 ? 17.623 -9.535 -13.396 1.00 90.00 113 LYS A C 1
ATOM 930 O O . LYS A 1 113 ? 17.185 -10.091 -12.390 1.00 90.00 113 LYS A O 1
ATOM 935 N N . MET A 1 114 ? 18.927 -9.346 -13.604 1.00 91.12 114 MET A N 1
ATOM 936 C CA . MET A 1 114 ? 19.951 -9.766 -12.640 1.00 91.12 114 MET A CA 1
ATOM 937 C C . MET A 1 114 ? 19.820 -9.034 -11.303 1.00 91.12 114 MET A C 1
ATOM 939 O O . MET A 1 114 ? 19.815 -9.684 -10.255 1.00 91.12 114 MET A O 1
ATOM 943 N N . LYS A 1 115 ? 19.625 -7.709 -11.327 1.00 88.38 115 LYS A N 1
ATOM 944 C CA . LYS A 1 115 ? 19.396 -6.914 -10.108 1.00 88.38 115 LYS A CA 1
ATOM 945 C C . LYS A 1 115 ? 18.178 -7.411 -9.329 1.00 88.38 115 LYS A C 1
ATOM 947 O O . LYS A 1 115 ? 18.276 -7.664 -8.132 1.00 88.38 115 LYS A O 1
ATOM 952 N N . VAL A 1 116 ? 17.053 -7.629 -10.012 1.00 88.94 116 VAL A N 1
ATOM 953 C CA . VAL A 1 116 ? 15.825 -8.139 -9.382 1.00 88.94 116 VAL A CA 1
ATOM 954 C C . VAL A 1 116 ? 16.045 -9.533 -8.785 1.00 88.94 116 VAL A C 1
ATOM 956 O O . VAL A 1 116 ? 15.666 -9.768 -7.639 1.00 88.94 116 VAL A O 1
ATOM 959 N N . ARG A 1 117 ? 16.707 -10.449 -9.505 1.00 90.00 117 ARG A N 1
ATOM 960 C CA . ARG A 1 117 ? 17.038 -11.790 -8.989 1.00 90.00 117 ARG A CA 1
ATOM 961 C C . ARG A 1 117 ? 17.859 -11.714 -7.699 1.00 90.00 117 ARG A C 1
ATOM 963 O O . ARG A 1 117 ? 17.549 -12.423 -6.743 1.00 90.00 117 ARG A O 1
ATOM 970 N N . LEU A 1 118 ? 18.870 -10.845 -7.655 1.00 87.75 118 LEU A N 1
ATOM 971 C CA . LEU A 1 118 ? 19.710 -10.646 -6.474 1.00 87.75 118 LEU A CA 1
ATOM 972 C C . LEU A 1 118 ? 18.907 -10.110 -5.281 1.00 87.75 118 LEU A C 1
ATOM 974 O O . LEU A 1 118 ? 19.017 -10.648 -4.180 1.00 87.75 118 LEU A O 1
ATOM 978 N N . GLU A 1 119 ? 18.047 -9.113 -5.501 1.00 86.44 119 GLU A N 1
ATOM 979 C CA . GLU A 1 119 ? 17.164 -8.578 -4.458 1.00 86.44 119 GLU A CA 1
ATOM 980 C C . GLU A 1 119 ? 16.246 -9.653 -3.857 1.00 86.44 119 GLU A C 1
ATOM 982 O O . GLU A 1 119 ? 16.075 -9.704 -2.637 1.00 86.44 119 GLU A O 1
ATOM 987 N N . TYR A 1 120 ? 15.664 -10.523 -4.689 1.00 86.50 120 TYR A N 1
ATOM 988 C CA . TYR A 1 120 ? 14.828 -11.632 -4.218 1.00 86.50 120 TYR A CA 1
ATOM 989 C C . TYR A 1 120 ? 15.625 -12.637 -3.381 1.00 86.50 120 TYR A C 1
ATOM 991 O O . TYR A 1 120 ? 15.169 -13.026 -2.305 1.00 86.50 120 TYR A O 1
ATOM 999 N N . MET A 1 121 ? 16.827 -13.015 -3.829 1.00 86.00 121 MET A N 1
ATOM 1000 C CA . MET A 1 121 ? 17.702 -13.925 -3.079 1.00 86.00 121 MET A CA 1
ATOM 1001 C C . MET A 1 121 ? 18.108 -13.348 -1.717 1.00 86.00 121 MET A C 1
ATOM 1003 O O . MET A 1 121 ? 18.194 -14.080 -0.731 1.00 86.00 121 MET A O 1
ATOM 1007 N N . LEU A 1 122 ? 18.340 -12.036 -1.634 1.00 83.50 122 LEU A N 1
ATOM 1008 C CA . LEU A 1 122 ? 18.625 -11.363 -0.367 1.00 83.50 122 LEU A CA 1
ATOM 1009 C C . LEU A 1 122 ? 17.388 -11.352 0.540 1.00 83.50 122 LEU A C 1
ATOM 1011 O O . LEU A 1 122 ? 17.466 -11.821 1.675 1.00 83.50 122 LEU A O 1
ATOM 1015 N N . LYS A 1 123 ? 16.230 -10.901 0.041 1.00 82.62 123 LYS A N 1
ATOM 1016 C CA . LYS A 1 123 ? 14.983 -10.844 0.828 1.00 82.62 123 LYS A CA 1
ATOM 1017 C C . LYS A 1 123 ? 14.550 -12.209 1.365 1.00 82.62 123 LYS A C 1
ATOM 1019 O O . LYS A 1 123 ? 14.087 -12.269 2.500 1.00 82.62 123 LYS A O 1
ATOM 1024 N N . GLY A 1 124 ? 14.721 -13.280 0.586 1.00 78.50 124 GLY A N 1
ATOM 1025 C CA . GLY A 1 124 ? 14.459 -14.650 1.037 1.00 78.50 124 GLY A CA 1
ATOM 1026 C C . GLY A 1 124 ? 15.322 -15.020 2.243 1.00 78.50 124 GLY A C 1
ATOM 1027 O O . GLY A 1 124 ? 14.793 -15.299 3.313 1.00 78.50 124 GLY A O 1
ATOM 1028 N N . ARG A 1 125 ? 16.650 -14.885 2.124 1.00 72.12 125 ARG A N 1
ATOM 1029 C CA . ARG A 1 125 ? 17.590 -15.234 3.205 1.00 72.12 125 ARG A CA 1
ATOM 1030 C C . ARG A 1 125 ? 17.355 -14.447 4.499 1.00 72.12 125 ARG A C 1
ATOM 1032 O O . ARG A 1 125 ? 17.332 -15.044 5.573 1.00 72.12 125 ARG A O 1
ATOM 1039 N N . TYR A 1 126 ? 17.140 -13.132 4.416 1.00 66.56 126 TYR A N 1
ATOM 1040 C CA . TYR A 1 126 ? 16.865 -12.310 5.604 1.00 66.56 126 TYR A CA 1
ATOM 1041 C C . TYR A 1 126 ? 15.474 -12.580 6.202 1.00 66.56 126 TYR A C 1
ATOM 1043 O O . TYR A 1 126 ? 15.323 -12.633 7.424 1.00 66.56 126 TYR A O 1
ATOM 1051 N N . GLY A 1 127 ? 14.458 -12.781 5.357 1.00 70.00 127 GLY A N 1
ATOM 1052 C CA . GLY A 1 127 ? 13.096 -13.087 5.798 1.00 70.00 127 GLY A CA 1
ATOM 1053 C C . GLY A 1 127 ? 12.982 -14.454 6.473 1.00 70.00 127 GLY A C 1
ATOM 1054 O O . GLY A 1 127 ? 12.254 -14.604 7.456 1.00 70.00 127 GLY A O 1
ATOM 1055 N N . ASP A 1 128 ? 13.729 -15.441 5.986 1.00 70.56 128 ASP A N 1
ATOM 1056 C CA . ASP A 1 128 ? 13.778 -16.783 6.563 1.00 70.56 128 ASP A CA 1
ATOM 1057 C C . ASP A 1 128 ? 14.538 -16.797 7.889 1.00 70.56 128 ASP A C 1
ATOM 1059 O O . ASP A 1 128 ? 14.053 -17.377 8.859 1.00 70.56 128 ASP A O 1
ATOM 1063 N N . ALA A 1 129 ? 15.659 -16.076 7.985 1.00 71.62 129 ALA A N 1
ATOM 1064 C CA . ALA A 1 129 ? 16.405 -15.932 9.233 1.00 71.62 129 ALA A CA 1
ATOM 1065 C C . ALA A 1 129 ? 15.562 -15.285 10.349 1.00 71.62 129 ALA A C 1
ATOM 1067 O O . ALA A 1 129 ? 15.532 -15.790 11.471 1.00 71.62 129 ALA A O 1
ATOM 1068 N N . HIS A 1 130 ? 14.823 -14.214 10.036 1.00 69.19 130 HIS A N 1
ATOM 1069 C CA . HIS A 1 130 ? 13.954 -13.535 11.001 1.00 69.19 130 HIS A CA 1
ATOM 1070 C C . HIS A 1 130 ? 12.736 -14.382 11.407 1.00 69.19 130 HIS A C 1
ATOM 1072 O O . HIS A 1 130 ? 12.347 -14.409 12.573 1.00 69.19 130 HIS A O 1
ATOM 1078 N N . ARG A 1 131 ? 12.115 -15.109 10.468 1.00 68.31 131 ARG A N 1
ATOM 1079 C CA . ARG A 1 131 ? 11.014 -16.028 10.808 1.00 68.31 131 ARG A CA 1
ATOM 1080 C C . ARG A 1 131 ? 11.490 -17.181 11.686 1.00 68.31 131 ARG A C 1
ATOM 1082 O O . ARG A 1 131 ? 10.806 -17.521 12.646 1.00 68.31 131 ARG A O 1
ATOM 1089 N N . ASN A 1 132 ? 12.657 -17.736 11.379 1.00 72.25 132 ASN A N 1
ATOM 1090 C CA . ASN A 1 132 ? 13.252 -18.842 12.118 1.00 72.25 132 ASN A CA 1
ATOM 1091 C C . ASN A 1 132 ? 13.709 -18.426 13.531 1.00 72.25 132 ASN A C 1
ATOM 1093 O O . ASN A 1 132 ? 13.603 -19.204 14.475 1.00 72.25 132 ASN A O 1
ATOM 1097 N N . SER A 1 133 ? 14.180 -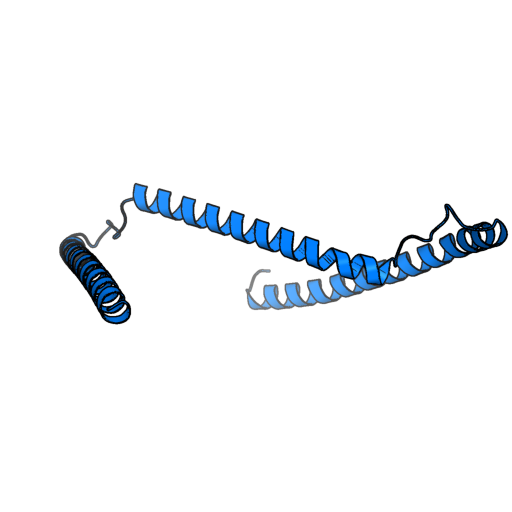17.191 13.727 1.00 74.69 133 SER A N 1
ATOM 1098 C CA . SER A 1 133 ? 14.471 -16.693 15.078 1.00 74.69 133 SER A CA 1
ATOM 1099 C C . SER A 1 133 ? 13.191 -16.496 15.900 1.00 74.69 133 SER A C 1
ATOM 1101 O O . SER A 1 133 ? 13.141 -16.887 17.066 1.00 74.69 133 SER A O 1
ATOM 1103 N N . GLN A 1 134 ? 12.118 -15.977 15.295 1.00 72.12 134 GLN A N 1
ATOM 1104 C CA . GLN A 1 134 ? 10.838 -15.799 15.985 1.00 72.12 134 GLN A CA 1
ATOM 1105 C C . GLN A 1 134 ? 10.089 -17.108 16.269 1.00 72.12 134 GLN A C 1
ATOM 1107 O O . GLN A 1 134 ? 9.418 -17.202 17.298 1.00 72.12 134 GLN A O 1
ATOM 1112 N N . SER A 1 135 ? 10.178 -18.120 15.400 1.00 72.25 135 SER A N 1
ATOM 1113 C CA . SER A 1 135 ? 9.583 -19.439 15.666 1.00 72.25 135 SER A CA 1
ATOM 1114 C C . SER A 1 135 ? 10.258 -20.122 16.854 1.00 72.25 135 SER A C 1
ATOM 1116 O O . SER A 1 135 ? 9.558 -20.608 17.745 1.00 72.25 135 SER A O 1
ATOM 1118 N N . ARG A 1 136 ? 11.595 -20.044 16.934 1.00 68.31 136 ARG A N 1
ATOM 1119 C CA . ARG A 1 136 ? 12.380 -20.527 18.081 1.00 68.31 136 ARG A CA 1
ATOM 1120 C C . ARG A 1 136 ? 11.988 -19.840 19.386 1.00 68.31 136 ARG A C 1
ATOM 1122 O O . ARG A 1 136 ? 11.769 -20.518 20.383 1.00 68.31 136 ARG A O 1
ATOM 1129 N N . LEU A 1 137 ? 11.810 -18.519 19.371 1.00 72.50 137 LEU A N 1
ATOM 1130 C CA . LEU A 1 137 ? 11.362 -17.761 20.549 1.00 72.50 137 LEU A CA 1
ATOM 1131 C C . LEU A 1 137 ? 9.927 -18.099 20.986 1.00 72.50 137 LEU A C 1
ATOM 1133 O O . LEU A 1 137 ? 9.582 -17.918 22.150 1.00 72.50 137 LEU A O 1
ATOM 1137 N N . ARG A 1 138 ? 9.074 -18.580 20.073 1.00 75.19 138 ARG A N 1
ATOM 1138 C CA . ARG A 1 138 ? 7.671 -18.929 20.365 1.00 75.19 138 ARG A CA 1
ATOM 1139 C C . ARG A 1 138 ? 7.452 -20.411 20.673 1.00 75.19 138 ARG A C 1
ATOM 1141 O O . ARG A 1 138 ? 6.295 -20.800 20.817 1.00 75.19 138 ARG A O 1
ATOM 1148 N N . GLY A 1 139 ? 8.511 -21.224 20.743 1.00 65.62 139 GLY A N 1
ATOM 1149 C CA . GLY A 1 139 ? 8.414 -22.660 21.035 1.00 65.62 139 GLY A CA 1
ATOM 1150 C C . GLY A 1 139 ? 7.556 -23.441 20.034 1.00 65.62 139 GLY A C 1
ATOM 1151 O O . GLY A 1 139 ? 7.042 -24.505 20.360 1.00 65.62 139 GLY A O 1
ATOM 1152 N N . LYS A 1 140 ? 7.352 -22.892 18.831 1.00 63.28 140 LYS A N 1
ATOM 1153 C CA . LYS A 1 140 ? 6.639 -23.565 17.747 1.00 63.28 140 LYS A CA 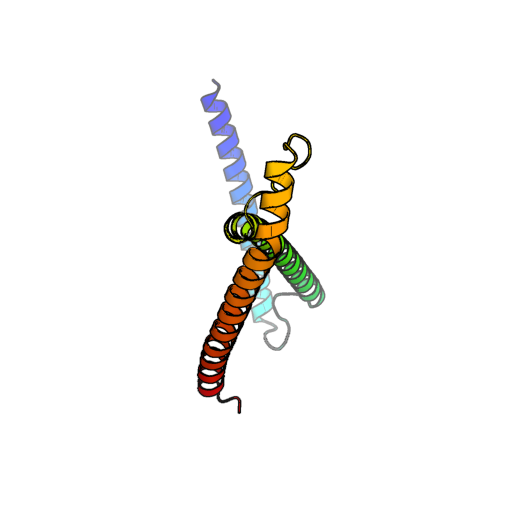1
ATOM 1154 C C . LYS A 1 140 ? 7.685 -24.261 16.893 1.00 63.28 140 LYS A C 1
ATOM 1156 O O . LYS A 1 140 ? 8.306 -23.610 16.052 1.00 63.28 140 LYS A O 1
ATOM 1161 N N . SER A 1 141 ? 7.919 -25.531 17.216 1.00 52.12 141 SER A N 1
ATOM 1162 C CA . SER A 1 141 ? 8.599 -26.494 16.348 1.00 52.12 141 SER A CA 1
ATOM 1163 C C . SER A 1 141 ? 7.886 -26.590 15.004 1.00 52.12 141 SER A C 1
ATOM 1165 O O . SER A 1 141 ? 6.632 -26.585 15.014 1.00 52.12 141 SER A O 1
#

Radius of gyration: 31.25 Å; chains: 1; bounding box: 49×68×78 Å

Foldseek 3Di:
DVVVVVVVVVVVVVVVVVVVVVVVVVVVVVLVVVCVVPVPDDPSDDPVRVVVVVVVVVVVVVVVVVVVVVVVVVVVVVVCCVLVNDDDPPPPDDPVRVVVCVVCVVVSVVVSVVVVVVVVVVCVVVVVVVVVVVCVVVVND

Secondary structure (DSSP, 8-state):
-HHHHHHHHHHHHHHHHHHHHHHHHHHHHHHHHHHHT-TTT--SS-HHHHHHHHHHHHHHHHHHHHHHHHHHHHHHHHHHHHHH-PPP--SS--HHHHHHHHHHHHHHHHHHHHHHHHHHHHHHHHHHHHHHHHHHHTT--

Organism: Lonomia obliqua (NCBI:txid304329)